Protein AF-A0A397CKE9-F1 (afdb_monomer_lite)

pLDDT: mean 77.94, std 17.78, range [37.25, 96.69]

Radius of gyration: 21.67 Å; chains: 1; bounding box: 62×31×67 Å

Sequence (173 aa):
VSVLSNGFAINCTSYYKGSVSDKAIFDDNLDFHRTNLTKHPREMEMTDTDGRVEQLTVLADKGYQGIQHECTNDRIATHRVVVENYFGRLKTLWAVCGDAYRWNRKNYDVLFQTCVAITNVHIRFNPLHAEDGDANIQYVNRLNAIGLKKIKDKKKAQQKYREKRKTRLTFGN

Foldseek 3Di:
DFADLQLADPDDDADDPDDDDQVNVCVVCVVVQVVVQQDDPVRQPPDDPPDDDRGDDTDDPDDDPPPDPDDDPVVSVSSVLSVLLSLLLLLVVDVCSLDDHDDDSVCNRVVSVVSSVVSNVVCVVPPGDNVSNVSSVVSVVVVVVVVVVVVVVVVVVVVVVVVVVVVCVVPVD

Secondary structure (DSSP, 8-state):
-EE-TTS-EEE-PPPPPSS--HHHHHHHTHHHHHHH-BPPTTTTTS--TTS---BPPP--TTT---SS--S-HHHHHHHHHHHHHHHHHHHHH-HHHHS---S-GGGHHHHHHHHHHHHHHHHHHS---HHHHHHHHHHHHHHHHHHHHHHHHHHHHHHHHHHHHHHHHHS--

InterPro domains:
  IPR027806 Harbinger transposase-derived nuclease domain [PF13359] (3-120)

Structure (mmCIF, N/CA/C/O backbone):
data_AF-A0A397CKE9-F1
#
_entry.id   AF-A0A397CKE9-F1
#
loop_
_atom_site.group_PDB
_atom_site.id
_atom_site.type_symbol
_atom_site.label_atom_id
_atom_site.label_alt_id
_atom_site.label_comp_id
_atom_site.label_asym_id
_atom_site.label_entity_id
_atom_site.label_seq_id
_atom_site.pdbx_PDB_ins_code
_atom_site.Cartn_x
_atom_site.Cartn_y
_atom_site.Cartn_z
_atom_site.occupancy
_atom_site.B_iso_or_equiv
_atom_site.auth_seq_id
_atom_site.auth_comp_id
_atom_site.auth_asym_id
_atom_site.auth_atom_id
_atom_site.pdbx_PDB_model_num
ATOM 1 N N . VAL A 1 1 ? 4.020 -6.016 -0.502 1.00 84.56 1 VAL A N 1
ATOM 2 C CA . VAL A 1 1 ? 4.473 -5.752 -1.892 1.00 84.56 1 VAL A CA 1
ATOM 3 C C . VAL A 1 1 ? 5.965 -5.508 -1.851 1.00 84.56 1 VAL A C 1
ATOM 5 O O . VAL A 1 1 ? 6.409 -4.816 -0.944 1.00 84.56 1 VAL A O 1
ATOM 8 N N . SER A 1 2 ? 6.715 -6.082 -2.783 1.00 82.62 2 SER A N 1
ATOM 9 C CA . SER A 1 2 ? 8.164 -5.898 -2.921 1.00 82.62 2 SER A CA 1
ATOM 10 C C . SER A 1 2 ? 8.437 -5.111 -4.196 1.00 82.62 2 SER A C 1
ATOM 12 O O . SER A 1 2 ? 7.888 -5.462 -5.241 1.00 82.62 2 SER A O 1
ATOM 14 N N . VAL A 1 3 ? 9.241 -4.052 -4.103 1.00 82.56 3 VAL A N 1
ATOM 15 C CA . VAL A 1 3 ? 9.475 -3.078 -5.180 1.00 82.56 3 VAL A CA 1
ATOM 16 C C . VAL A 1 3 ? 10.975 -2.977 -5.443 1.00 82.56 3 VAL A C 1
ATOM 18 O O . VAL A 1 3 ? 11.762 -2.930 -4.501 1.00 82.56 3 VAL A O 1
ATOM 21 N N . LEU A 1 4 ? 11.358 -2.977 -6.716 1.00 77.88 4 LEU A N 1
ATOM 22 C CA . LEU A 1 4 ? 12.732 -2.784 -7.172 1.00 77.88 4 LEU A CA 1
ATOM 23 C C . LEU A 1 4 ? 13.146 -1.307 -7.102 1.00 77.88 4 LEU A C 1
ATOM 25 O O . LEU A 1 4 ? 12.306 -0.409 -7.094 1.00 77.88 4 LEU A O 1
ATOM 29 N N . SER A 1 5 ? 14.452 -1.041 -7.145 1.00 74.69 5 SER A N 1
ATOM 30 C CA . SER A 1 5 ? 15.009 0.322 -7.189 1.00 74.69 5 SER A CA 1
ATOM 31 C C . SER A 1 5 ? 14.549 1.135 -8.407 1.00 74.69 5 SER A C 1
ATOM 33 O O . SER A 1 5 ? 14.458 2.355 -8.335 1.00 74.69 5 SER A O 1
ATOM 35 N N . ASN A 1 6 ? 14.193 0.467 -9.506 1.00 78.06 6 ASN A N 1
ATOM 36 C CA . ASN A 1 6 ? 13.615 1.087 -10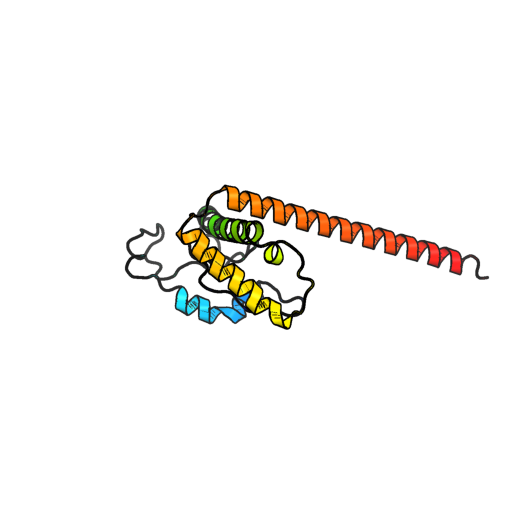.702 1.00 78.06 6 ASN A CA 1
ATOM 37 C C . ASN A 1 6 ? 12.105 1.394 -10.581 1.00 78.06 6 ASN A C 1
ATOM 39 O O . ASN A 1 6 ? 11.492 1.841 -11.548 1.00 78.06 6 ASN A O 1
ATOM 43 N N . GLY A 1 7 ? 11.497 1.139 -9.419 1.00 83.31 7 GLY A N 1
ATOM 44 C CA . GLY A 1 7 ? 10.108 1.480 -9.125 1.00 83.31 7 GLY A CA 1
ATOM 45 C C . GLY A 1 7 ? 9.073 0.417 -9.483 1.00 83.31 7 GLY A C 1
ATOM 46 O O . GLY A 1 7 ? 7.893 0.643 -9.234 1.00 83.31 7 GLY A O 1
ATOM 47 N N . PHE A 1 8 ? 9.458 -0.739 -10.030 1.00 86.88 8 PHE A N 1
ATOM 48 C CA . PHE A 1 8 ? 8.501 -1.799 -10.364 1.00 86.88 8 PHE A CA 1
ATOM 49 C C . PHE A 1 8 ? 8.281 -2.770 -9.203 1.00 86.88 8 PHE A C 1
ATOM 51 O O . PHE A 1 8 ? 9.229 -3.264 -8.591 1.00 86.88 8 PHE A O 1
ATOM 58 N N . ALA A 1 9 ? 7.021 -3.104 -8.925 1.00 90.06 9 ALA A N 1
ATOM 59 C CA . ALA A 1 9 ? 6.684 -4.180 -8.007 1.00 90.06 9 ALA A CA 1
ATOM 60 C C . ALA A 1 9 ? 6.974 -5.548 -8.639 1.00 90.06 9 ALA A C 1
ATOM 62 O O . ALA A 1 9 ? 6.489 -5.855 -9.724 1.00 90.06 9 ALA A O 1
ATOM 63 N N . ILE A 1 10 ? 7.719 -6.391 -7.933 1.00 86.94 10 ILE A N 1
ATOM 64 C CA . ILE A 1 10 ? 8.073 -7.754 -8.367 1.00 86.94 10 ILE A CA 1
ATOM 65 C C . ILE A 1 10 ? 7.337 -8.840 -7.591 1.00 86.94 10 ILE A C 1
ATOM 67 O O . ILE A 1 10 ? 7.323 -9.994 -8.004 1.00 86.94 10 ILE A O 1
ATOM 71 N N . ASN A 1 11 ? 6.724 -8.483 -6.461 1.00 87.44 11 ASN A N 1
ATOM 72 C CA . ASN A 1 11 ? 5.957 -9.421 -5.654 1.00 87.44 11 ASN A CA 1
ATOM 73 C C . ASN A 1 11 ? 4.823 -8.729 -4.912 1.00 87.44 11 ASN A C 1
ATOM 75 O O . ASN A 1 11 ? 4.958 -7.607 -4.416 1.00 87.44 11 ASN A O 1
ATOM 79 N N . CYS A 1 12 ? 3.724 -9.452 -4.758 1.00 87.69 12 CYS A N 1
ATOM 80 C CA . CYS A 1 12 ? 2.626 -9.102 -3.886 1.00 87.69 12 CYS A CA 1
ATOM 81 C C . CYS A 1 12 ? 2.195 -10.349 -3.118 1.00 87.69 12 CYS A C 1
ATOM 83 O O . CYS A 1 12 ? 1.563 -11.243 -3.677 1.00 87.69 12 CYS A O 1
ATOM 85 N N . THR A 1 13 ? 2.512 -10.382 -1.827 1.00 87.06 13 THR A N 1
ATOM 86 C CA . THR A 1 13 ? 2.032 -11.427 -0.926 1.00 87.06 13 THR A CA 1
ATOM 87 C C . THR A 1 13 ? 0.504 -11.415 -0.842 1.00 87.06 13 THR A C 1
ATOM 89 O O . THR A 1 13 ? -0.142 -10.396 -1.108 1.00 87.06 13 THR A O 1
ATOM 92 N N . SER A 1 14 ? -0.070 -12.562 -0.478 1.00 87.50 14 SER A N 1
ATOM 93 C CA . SER A 1 14 ? -1.495 -12.647 -0.142 1.00 87.50 14 SER A CA 1
ATOM 94 C C . SER A 1 14 ? -1.775 -11.920 1.174 1.00 87.50 14 SER A C 1
ATOM 96 O O . SER A 1 14 ? -0.873 -11.673 1.978 1.00 87.50 14 SER A O 1
ATOM 98 N N . TYR A 1 15 ? -3.033 -11.580 1.415 1.00 86.62 15 TYR A N 1
ATOM 99 C CA . TYR A 1 15 ? -3.479 -10.971 2.655 1.00 86.62 15 TYR A CA 1
ATOM 100 C C . TYR A 1 15 ? -3.282 -11.918 3.845 1.00 86.62 15 TYR A C 1
ATOM 102 O O . TYR A 1 15 ? -3.590 -13.109 3.794 1.00 86.62 15 TYR A O 1
ATOM 110 N N . TYR A 1 16 ? -2.851 -11.343 4.969 1.00 84.62 16 TYR A N 1
ATOM 111 C CA . TYR A 1 16 ? -2.699 -12.052 6.234 1.00 84.62 16 TYR A CA 1
ATOM 112 C C . TYR A 1 16 ? -3.874 -11.755 7.165 1.00 84.62 16 TYR A C 1
ATOM 114 O O . TYR A 1 16 ? -4.207 -10.603 7.460 1.00 84.62 16 TYR A O 1
ATOM 122 N N . LYS A 1 17 ? -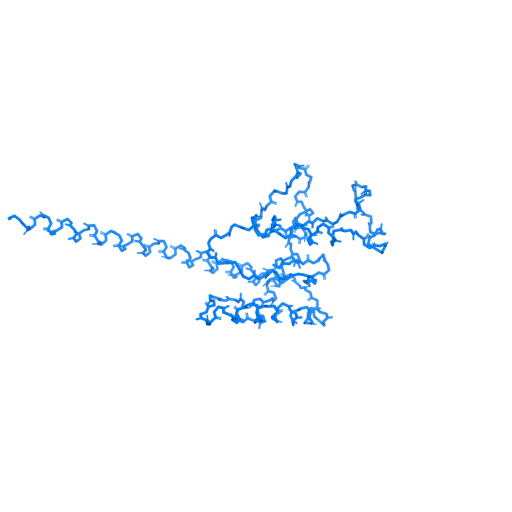4.526 -12.812 7.659 1.00 83.56 17 LYS A N 1
ATOM 123 C CA . LYS A 1 17 ? -5.640 -12.686 8.603 1.00 83.56 17 LYS A CA 1
ATOM 124 C C . LYS A 1 17 ? -5.131 -12.402 10.015 1.00 83.56 17 LYS A C 1
ATOM 126 O O . LYS A 1 17 ? -4.380 -13.185 10.577 1.00 83.56 17 LYS A O 1
ATOM 131 N N . GLY A 1 18 ? -5.687 -11.366 10.640 1.00 82.38 18 GLY A N 1
ATOM 132 C CA . GLY A 1 18 ? -5.390 -11.023 12.032 1.00 82.38 18 GLY A CA 1
ATOM 133 C C . GLY A 1 18 ? -4.227 -10.042 12.142 1.00 82.38 18 GLY A C 1
ATOM 134 O O . GLY A 1 18 ? -3.928 -9.331 11.188 1.00 82.38 18 GLY A O 1
ATOM 135 N N . SER A 1 19 ? -3.614 -9.976 13.321 1.00 80.06 19 SER A N 1
ATOM 136 C CA . SER A 1 19 ? -2.487 -9.081 13.597 1.00 80.06 19 SER A CA 1
ATOM 137 C C . SER A 1 19 ? -1.169 -9.825 13.397 1.00 80.06 19 SER A C 1
ATOM 139 O O . SER A 1 19 ? -0.519 -10.201 14.369 1.00 80.06 19 SER A O 1
ATOM 141 N N . VAL A 1 20 ? -0.813 -10.080 12.139 1.00 82.94 20 VAL A N 1
ATOM 142 C CA . VAL A 1 20 ? 0.509 -10.613 11.780 1.00 82.94 20 VAL A CA 1
ATOM 143 C C . VAL A 1 20 ? 1.468 -9.432 11.645 1.00 82.94 20 VAL A C 1
ATOM 145 O O . VAL A 1 20 ? 1.099 -8.411 11.068 1.00 82.94 20 VAL A O 1
ATOM 148 N N . SER A 1 21 ? 2.661 -9.529 12.234 1.00 80.25 21 SER A N 1
ATOM 149 C CA . SER A 1 21 ? 3.656 -8.459 12.140 1.00 80.25 21 SER A CA 1
ATOM 150 C C . SER A 1 21 ? 4.303 -8.436 10.757 1.00 80.25 21 SER A C 1
ATOM 152 O O . SER A 1 21 ? 4.505 -9.485 10.145 1.00 80.25 21 SER A O 1
ATOM 154 N N . ASP A 1 22 ? 4.702 -7.249 10.296 1.00 74.50 22 ASP A N 1
ATOM 155 C CA . ASP A 1 22 ? 5.385 -7.095 9.005 1.00 74.50 22 ASP A CA 1
ATOM 156 C C . ASP A 1 22 ? 6.680 -7.920 8.943 1.00 74.50 22 ASP A C 1
ATOM 158 O O . ASP A 1 22 ? 7.009 -8.472 7.896 1.00 74.50 22 ASP A O 1
ATOM 162 N N . LYS A 1 23 ? 7.371 -8.089 10.083 1.00 77.31 23 LYS A N 1
ATOM 163 C CA . LYS A 1 23 ? 8.546 -8.964 10.186 1.00 77.31 23 LYS A CA 1
ATOM 164 C C . LYS A 1 23 ? 8.193 -10.431 9.930 1.00 77.31 23 LYS A C 1
ATOM 166 O O . LYS A 1 23 ? 8.909 -11.085 9.191 1.00 77.31 23 LYS A O 1
ATOM 171 N N . ALA A 1 24 ? 7.108 -10.941 10.512 1.00 82.25 24 ALA A N 1
ATOM 172 C CA . ALA A 1 24 ? 6.704 -12.329 10.286 1.00 82.25 24 ALA A CA 1
ATOM 173 C C . ALA A 1 24 ? 6.326 -12.562 8.815 1.00 82.25 24 ALA A C 1
ATOM 175 O O . ALA A 1 24 ? 6.751 -13.544 8.223 1.00 82.25 24 ALA A O 1
ATOM 176 N N . ILE A 1 25 ? 5.619 -11.609 8.197 1.00 83.00 25 ILE A N 1
ATOM 177 C CA . ILE A 1 25 ? 5.303 -11.651 6.759 1.00 83.00 25 ILE A CA 1
ATOM 178 C C . ILE A 1 25 ? 6.584 -11.640 5.912 1.00 83.00 25 ILE A C 1
ATOM 180 O O . ILE A 1 25 ? 6.670 -12.338 4.904 1.00 83.00 25 ILE A O 1
ATOM 184 N N . PHE A 1 26 ? 7.575 -10.838 6.306 1.00 78.06 26 PHE A N 1
ATOM 185 C CA . PHE A 1 26 ? 8.868 -10.782 5.634 1.00 78.06 26 PHE A CA 1
ATOM 186 C C . PHE A 1 26 ? 9.652 -12.092 5.773 1.00 78.06 26 PHE A C 1
ATOM 188 O O . PHE A 1 26 ? 10.152 -12.601 4.772 1.00 78.06 26 PHE A O 1
ATOM 195 N N . ASP A 1 27 ? 9.730 -12.643 6.986 1.00 79.69 27 ASP A N 1
ATOM 196 C CA . ASP A 1 27 ? 10.421 -13.901 7.270 1.00 79.69 27 ASP A CA 1
ATOM 197 C C . ASP A 1 27 ? 9.779 -15.066 6.489 1.00 79.69 27 ASP A C 1
ATOM 199 O O . ASP A 1 27 ? 10.494 -15.854 5.872 1.00 79.69 27 ASP A O 1
ATOM 203 N N . ASP A 1 28 ? 8.443 -15.128 6.428 1.00 84.00 28 ASP A N 1
ATOM 204 C CA . ASP A 1 28 ? 7.699 -16.128 5.645 1.00 84.00 28 ASP A CA 1
ATOM 205 C C . ASP A 1 28 ? 7.990 -16.030 4.136 1.00 84.00 28 ASP A C 1
ATOM 207 O O . ASP A 1 28 ? 7.914 -17.019 3.409 1.00 84.00 28 ASP A O 1
ATOM 211 N N . ASN A 1 29 ? 8.323 -14.832 3.648 1.00 81.00 29 ASN A N 1
ATOM 212 C CA . ASN A 1 29 ? 8.613 -14.563 2.240 1.00 81.00 29 ASN A CA 1
ATOM 213 C C . ASN A 1 29 ? 10.125 -14.520 1.941 1.00 81.00 29 ASN A C 1
ATOM 215 O O . ASN A 1 29 ? 10.538 -14.105 0.853 1.00 81.00 29 ASN A O 1
ATOM 219 N N . LEU A 1 30 ? 10.969 -14.913 2.901 1.00 77.94 30 LEU A N 1
ATOM 220 C CA . LEU A 1 30 ? 12.419 -14.751 2.815 1.00 77.94 30 LEU A CA 1
ATOM 221 C C . LEU A 1 30 ? 13.028 -15.520 1.640 1.00 77.94 30 LEU A C 1
ATOM 223 O O . LEU A 1 30 ? 13.951 -15.013 1.009 1.00 77.94 30 LEU A O 1
ATOM 227 N N . ASP A 1 31 ? 12.509 -16.702 1.309 1.00 78.56 31 ASP A N 1
ATOM 228 C CA . ASP A 1 31 ? 13.033 -17.499 0.195 1.00 78.56 31 ASP A CA 1
ATOM 229 C C . ASP A 1 31 ? 12.786 -16.822 -1.157 1.00 78.56 31 ASP A C 1
ATOM 231 O O . ASP A 1 31 ? 13.701 -16.749 -1.977 1.00 78.56 31 ASP A O 1
ATOM 235 N N . PHE A 1 32 ? 11.611 -16.207 -1.354 1.00 79.44 32 PHE A N 1
ATOM 236 C CA . PHE A 1 32 ? 11.356 -15.372 -2.531 1.00 79.44 32 PHE A CA 1
ATOM 237 C C . PHE A 1 32 ? 12.386 -14.245 -2.629 1.00 79.44 32 PHE A C 1
ATOM 239 O O . PHE A 1 32 ? 12.916 -13.971 -3.708 1.00 79.44 32 PHE A O 1
ATOM 246 N N . HIS A 1 33 ? 12.672 -13.586 -1.505 1.00 71.31 33 HIS A N 1
ATOM 247 C CA . HIS A 1 33 ? 13.667 -12.527 -1.468 1.00 71.31 33 HIS A CA 1
ATOM 248 C C . HIS A 1 33 ? 15.050 -13.077 -1.811 1.00 71.31 33 HIS A C 1
ATOM 250 O O . HIS A 1 33 ? 15.647 -12.603 -2.766 1.00 71.31 33 HIS A O 1
ATOM 256 N N . ARG A 1 34 ? 15.524 -14.135 -1.149 1.00 67.88 34 ARG A N 1
ATOM 257 C CA . ARG A 1 34 ? 16.832 -14.758 -1.418 1.00 67.88 34 ARG A CA 1
ATOM 258 C C . ARG A 1 34 ? 17.052 -15.093 -2.893 1.00 67.88 34 ARG A C 1
ATOM 260 O O . ARG A 1 34 ? 18.128 -14.809 -3.405 1.00 67.88 34 ARG A O 1
ATOM 267 N N . THR A 1 35 ? 16.045 -15.630 -3.581 1.00 68.62 35 THR A N 1
ATOM 268 C CA . THR A 1 35 ? 16.142 -15.958 -5.014 1.00 68.62 35 THR A CA 1
ATOM 269 C C . THR A 1 35 ? 16.199 -14.722 -5.915 1.00 68.62 35 THR A C 1
ATOM 271 O O . THR A 1 35 ? 16.852 -14.754 -6.951 1.00 68.62 35 THR A O 1
ATOM 274 N N . ASN A 1 36 ? 15.537 -13.628 -5.533 1.00 65.00 36 ASN A N 1
ATOM 275 C CA . ASN A 1 36 ? 15.453 -12.398 -6.332 1.00 65.00 36 ASN A CA 1
ATOM 276 C C . ASN A 1 36 ? 16.429 -11.302 -5.874 1.00 65.00 36 ASN A C 1
ATOM 278 O O . ASN A 1 36 ? 16.406 -10.195 -6.405 1.00 65.00 36 ASN A O 1
ATOM 282 N N . LEU A 1 37 ? 17.266 -11.592 -4.876 1.00 63.75 37 LEU A N 1
ATOM 283 C CA . LEU A 1 37 ? 18.307 -10.691 -4.400 1.00 63.75 37 LEU A CA 1
ATOM 284 C C . LEU A 1 37 ? 19.567 -10.768 -5.268 1.00 63.75 37 LEU A C 1
ATOM 286 O O . LEU A 1 37 ? 20.341 -9.822 -5.233 1.00 63.75 37 LEU A O 1
ATOM 290 N N . THR A 1 38 ? 19.783 -11.829 -6.050 1.00 59.84 38 THR A N 1
ATOM 291 C CA . THR A 1 38 ? 20.958 -11.952 -6.925 1.00 59.84 38 THR A CA 1
ATOM 292 C C . THR A 1 38 ? 20.918 -10.905 -8.036 1.00 59.84 38 THR A C 1
ATOM 294 O O . THR A 1 38 ? 20.004 -10.901 -8.860 1.00 59.84 38 THR A O 1
ATOM 297 N N . LYS A 1 39 ? 21.922 -10.025 -8.069 1.00 56.94 39 LYS A N 1
ATOM 298 C CA . LYS A 1 39 ? 22.028 -8.978 -9.092 1.00 56.94 39 LYS A CA 1
ATOM 299 C C . LYS A 1 39 ? 22.171 -9.574 -10.488 1.00 56.94 39 LYS A C 1
ATOM 301 O O . LYS A 1 39 ? 22.940 -10.511 -10.703 1.00 56.94 39 LYS A O 1
ATOM 306 N N . HIS A 1 40 ? 21.483 -8.988 -11.461 1.00 57.09 40 HIS A N 1
ATOM 307 C CA . HIS A 1 40 ? 21.701 -9.324 -12.865 1.00 57.09 40 HIS A CA 1
ATOM 308 C C . HIS A 1 40 ? 23.085 -8.802 -13.323 1.00 57.09 40 HIS A C 1
ATOM 310 O O . HIS A 1 40 ? 23.508 -7.743 -12.861 1.00 57.09 40 HIS A O 1
ATOM 316 N N . PRO A 1 41 ? 23.790 -9.432 -14.287 1.00 55.09 41 PRO A N 1
ATOM 317 C CA . PRO A 1 41 ? 25.103 -8.961 -14.764 1.00 55.09 41 PRO A CA 1
ATOM 318 C C . PRO A 1 41 ? 25.158 -7.493 -15.230 1.00 55.09 41 PRO A C 1
ATOM 320 O O . PRO A 1 41 ? 26.202 -6.861 -15.163 1.00 55.09 41 PRO A O 1
ATOM 323 N N . ARG A 1 42 ? 24.022 -6.927 -15.660 1.00 51.91 42 ARG A N 1
ATOM 324 C CA . ARG A 1 42 ? 23.884 -5.498 -16.025 1.00 51.91 42 ARG A CA 1
ATOM 325 C C . ARG A 1 42 ? 23.792 -4.562 -14.813 1.00 51.91 42 ARG A C 1
ATOM 327 O O . ARG A 1 42 ? 24.089 -3.384 -14.926 1.00 51.91 42 ARG A O 1
ATOM 334 N N . GLU A 1 43 ? 23.369 -5.080 -13.666 1.00 47.06 43 GLU A N 1
ATOM 335 C CA . GLU A 1 43 ? 23.311 -4.363 -12.388 1.00 47.06 43 GLU A CA 1
ATOM 336 C C . GLU A 1 43 ? 24.653 -4.444 -11.641 1.00 47.06 43 GLU A C 1
ATOM 338 O O . GLU A 1 43 ? 24.894 -3.647 -10.741 1.00 47.06 43 GLU A O 1
ATOM 343 N N . MET A 1 44 ? 25.543 -5.369 -12.035 1.00 50.75 44 MET A N 1
ATOM 344 C CA . MET A 1 44 ? 26.923 -5.455 -11.536 1.00 50.75 44 MET A CA 1
ATOM 345 C C . MET A 1 44 ? 27.834 -4.329 -12.054 1.00 50.75 44 MET A C 1
ATOM 347 O O . MET A 1 44 ? 28.879 -4.085 -11.457 1.00 50.75 44 MET A O 1
ATOM 351 N N . GLU A 1 45 ? 27.464 -3.661 -13.153 1.00 53.78 45 GLU A N 1
ATOM 352 C CA . GLU A 1 45 ? 28.187 -2.494 -13.688 1.00 53.78 45 GLU A CA 1
ATOM 353 C C . GLU A 1 45 ? 27.881 -1.196 -12.928 1.00 53.78 45 GLU A C 1
ATOM 355 O O . GLU A 1 45 ? 28.636 -0.231 -13.041 1.00 53.78 45 GLU A O 1
ATOM 360 N N . MET A 1 46 ? 26.810 -1.159 -12.125 1.00 49.81 46 MET A N 1
ATOM 361 C CA . MET A 1 46 ? 26.589 -0.046 -11.207 1.00 49.81 46 MET A CA 1
ATOM 362 C C . MET A 1 46 ? 27.560 -0.196 -10.036 1.00 49.81 46 MET A C 1
ATOM 364 O O . MET A 1 46 ? 27.496 -1.164 -9.281 1.00 49.81 46 MET A O 1
ATOM 368 N N . THR A 1 47 ? 28.501 0.740 -9.912 1.00 43.16 47 THR A N 1
ATOM 369 C CA . THR A 1 47 ? 29.486 0.756 -8.828 1.00 43.16 47 THR A CA 1
ATOM 370 C C . THR A 1 47 ? 28.787 0.914 -7.482 1.00 43.16 47 THR A C 1
ATOM 372 O O . THR A 1 47 ? 28.432 2.025 -7.089 1.00 43.16 47 THR A O 1
ATOM 375 N N . ASP A 1 48 ? 28.627 -0.192 -6.764 1.00 46.72 48 ASP A N 1
ATOM 376 C CA . ASP A 1 48 ? 28.387 -0.166 -5.327 1.00 46.72 48 ASP A CA 1
ATOM 377 C C . ASP A 1 48 ? 29.650 0.370 -4.642 1.00 46.72 48 ASP A C 1
ATOM 379 O O . ASP A 1 48 ? 30.756 -0.144 -4.830 1.00 46.72 48 ASP A O 1
ATOM 383 N N . THR A 1 49 ? 29.494 1.439 -3.866 1.00 50.22 49 THR A N 1
ATOM 384 C CA . THR A 1 49 ? 30.568 2.161 -3.166 1.00 50.22 49 THR A CA 1
ATOM 385 C C . THR A 1 49 ? 31.258 1.349 -2.059 1.00 50.22 49 THR A C 1
ATOM 387 O O . THR A 1 49 ? 32.229 1.812 -1.468 1.00 50.22 49 THR A O 1
ATOM 390 N N . ASP A 1 50 ? 30.786 0.136 -1.794 1.00 45.22 50 ASP A N 1
ATOM 391 C CA . ASP A 1 50 ? 31.124 -0.729 -0.666 1.00 45.22 50 ASP A CA 1
ATOM 392 C C . ASP A 1 50 ? 31.662 -2.111 -1.088 1.00 45.22 50 ASP A C 1
ATOM 394 O O . ASP A 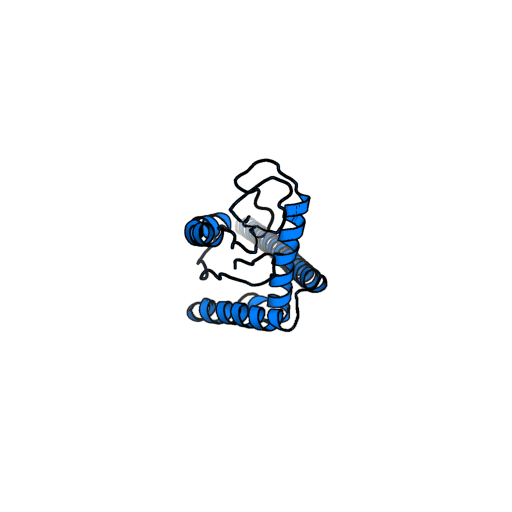1 50 ? 31.800 -3.024 -0.275 1.00 45.22 50 ASP A O 1
ATOM 398 N N . GLY A 1 51 ? 32.070 -2.250 -2.350 1.00 43.88 51 GLY A N 1
ATOM 399 C CA . GLY A 1 51 ? 32.611 -3.501 -2.873 1.00 43.88 51 GLY A CA 1
ATOM 400 C C . GLY A 1 51 ? 31.520 -4.436 -3.388 1.00 43.88 51 GLY A C 1
ATOM 401 O O . GLY A 1 51 ? 30.328 -4.168 -3.280 1.00 43.88 51 GLY A O 1
ATOM 402 N N . ARG A 1 52 ? 31.947 -5.522 -4.043 1.00 46.12 52 ARG A N 1
ATOM 403 C CA . ARG A 1 52 ? 31.078 -6.441 -4.794 1.00 46.12 52 ARG A CA 1
ATOM 404 C C . ARG A 1 52 ? 30.103 -7.174 -3.870 1.00 46.12 52 ARG A C 1
ATOM 406 O O . ARG A 1 52 ? 30.362 -8.301 -3.462 1.00 46.12 52 ARG A O 1
ATOM 413 N N . VAL A 1 53 ? 28.966 -6.557 -3.574 1.00 47.59 53 VAL A N 1
ATOM 414 C CA . VAL A 1 53 ? 27.823 -7.253 -2.990 1.00 47.59 53 VAL A CA 1
ATOM 415 C C . VAL A 1 53 ? 26.988 -7.788 -4.149 1.00 47.59 53 VAL A C 1
ATOM 417 O O . VAL A 1 53 ? 26.363 -7.036 -4.896 1.00 47.59 53 VAL A O 1
ATOM 420 N N . GLU A 1 54 ? 27.006 -9.108 -4.324 1.00 49.09 54 GLU A N 1
ATOM 421 C CA . GLU A 1 54 ? 26.237 -9.843 -5.343 1.00 49.09 54 GLU A CA 1
ATOM 422 C C . GLU A 1 54 ? 24.716 -9.843 -5.064 1.00 49.09 54 GLU A C 1
ATOM 424 O O . GLU A 1 54 ? 23.946 -10.450 -5.811 1.00 49.09 54 GLU A O 1
ATOM 429 N N . GLN A 1 55 ? 24.274 -9.166 -3.993 1.00 49.12 55 GLN A N 1
ATOM 430 C CA . GLN A 1 55 ? 22.900 -9.171 -3.493 1.00 49.12 55 GLN A CA 1
ATOM 431 C C . GLN A 1 55 ? 22.300 -7.764 -3.317 1.00 49.12 55 GLN A C 1
ATOM 433 O O . GLN A 1 55 ? 22.969 -6.841 -2.858 1.00 49.12 55 GLN A O 1
ATOM 438 N N . LEU A 1 56 ? 21.021 -7.602 -3.668 1.00 54.06 56 LEU A N 1
ATOM 439 C CA . LEU A 1 56 ? 20.215 -6.401 -3.411 1.00 54.06 56 LEU A CA 1
ATOM 440 C C . LEU A 1 56 ? 19.845 -6.287 -1.907 1.00 54.06 56 LEU A C 1
ATOM 442 O O . LEU A 1 56 ? 19.966 -7.238 -1.137 1.00 54.06 56 LEU A O 1
ATOM 446 N N . THR A 1 57 ? 19.378 -5.120 -1.452 1.00 52.03 57 THR A N 1
ATOM 447 C CA . THR A 1 57 ? 18.881 -4.916 -0.073 1.00 52.03 57 THR A CA 1
ATOM 448 C C . THR A 1 57 ? 17.353 -4.925 -0.053 1.00 52.03 57 THR A C 1
ATOM 450 O O . THR A 1 57 ? 16.732 -4.239 -0.864 1.00 52.03 57 THR A O 1
ATOM 453 N N . VAL A 1 58 ? 16.722 -5.648 0.883 1.00 57.00 58 VAL A N 1
ATOM 454 C CA . VAL A 1 58 ? 15.260 -5.575 1.068 1.00 57.00 58 VAL A CA 1
ATOM 455 C C . VAL A 1 58 ? 14.901 -4.494 2.082 1.00 57.00 58 VAL A C 1
ATOM 457 O O . VAL A 1 58 ? 15.375 -4.523 3.216 1.00 57.00 58 VAL A O 1
ATOM 460 N N . LEU A 1 59 ? 14.022 -3.571 1.689 1.00 56.19 59 LEU A N 1
ATOM 461 C CA . LEU A 1 59 ? 13.434 -2.579 2.585 1.00 56.19 59 LEU A CA 1
ATOM 462 C C . LEU A 1 59 ? 11.968 -2.911 2.873 1.00 56.19 59 LEU A C 1
ATOM 464 O O . LEU A 1 59 ? 11.164 -3.056 1.953 1.00 56.19 59 LEU A O 1
ATOM 468 N N . ALA A 1 60 ? 11.626 -3.014 4.157 1.00 55.72 60 ALA A N 1
ATOM 469 C CA . ALA A 1 60 ? 10.254 -3.155 4.642 1.00 55.72 60 ALA A CA 1
ATOM 470 C C . ALA A 1 60 ? 9.689 -1.792 5.097 1.00 55.72 60 ALA A C 1
ATOM 472 O O . ALA A 1 60 ? 10.448 -0.899 5.484 1.00 55.72 60 ALA A O 1
ATOM 473 N N . ASP A 1 61 ? 8.360 -1.627 5.044 1.00 46.91 61 ASP A N 1
ATOM 474 C CA . ASP A 1 61 ? 7.686 -0.386 5.455 1.00 46.91 61 ASP A CA 1
ATOM 475 C C . ASP A 1 61 ? 7.916 -0.101 6.954 1.00 46.91 61 ASP A C 1
ATOM 477 O O . ASP A 1 61 ? 7.926 -1.001 7.790 1.00 46.91 61 ASP A O 1
ATOM 481 N N . LYS A 1 62 ? 8.128 1.182 7.264 1.00 46.78 62 LYS A N 1
ATOM 482 C CA . LYS A 1 62 ? 8.447 1.761 8.579 1.00 46.78 62 LYS A CA 1
ATOM 483 C C . LYS A 1 62 ? 9.621 1.126 9.332 1.00 46.78 62 LYS A C 1
ATOM 485 O O . LYS A 1 62 ? 9.458 0.505 10.376 1.00 46.78 62 LYS A O 1
ATOM 490 N N . GLY A 1 63 ? 10.829 1.479 8.893 1.00 45.09 63 GLY A N 1
ATOM 491 C CA . GLY A 1 63 ? 11.985 1.569 9.792 1.00 45.09 63 GLY A CA 1
ATOM 492 C C . GLY A 1 63 ? 12.453 0.238 10.369 1.00 45.09 63 GLY A C 1
ATOM 493 O O . GLY A 1 63 ? 12.865 0.186 11.526 1.00 45.09 63 GLY A O 1
ATOM 494 N N . TYR A 1 64 ? 12.407 -0.832 9.580 1.00 43.00 64 TYR A N 1
ATOM 495 C CA . TYR A 1 64 ? 13.089 -2.057 9.966 1.00 43.00 64 TYR A CA 1
ATOM 496 C C . TYR A 1 64 ? 14.607 -1.830 9.899 1.00 43.00 64 TYR A C 1
ATOM 498 O O . TYR A 1 64 ? 15.170 -1.669 8.815 1.00 43.00 64 TYR A O 1
ATOM 506 N N . GLN A 1 65 ? 15.269 -1.799 11.060 1.00 41.59 65 GLN A N 1
ATOM 507 C CA . GLN A 1 65 ? 16.710 -2.032 11.145 1.00 41.59 65 GLN A CA 1
ATOM 508 C C . GLN A 1 65 ? 16.943 -3.471 10.678 1.00 41.59 65 GLN A C 1
ATOM 510 O O . GLN A 1 65 ? 16.578 -4.427 11.362 1.00 41.59 65 GLN A O 1
ATOM 515 N N . GLY A 1 66 ? 17.464 -3.608 9.457 1.00 37.25 66 GLY A N 1
ATOM 516 C CA . GLY A 1 66 ? 17.860 -4.890 8.894 1.00 37.25 66 GLY A CA 1
ATOM 517 C C . GLY A 1 66 ? 18.872 -5.623 9.778 1.00 37.25 66 GLY A C 1
ATOM 518 O O . GLY A 1 66 ? 19.456 -5.065 10.700 1.00 37.25 66 GLY A O 1
ATOM 519 N N . ILE A 1 67 ? 19.100 -6.892 9.446 1.00 44.44 67 ILE A N 1
ATOM 520 C CA . ILE A 1 67 ? 19.972 -7.868 10.130 1.00 44.44 67 ILE A CA 1
ATOM 521 C C . ILE A 1 67 ? 21.469 -7.456 10.164 1.00 44.44 67 ILE A C 1
ATOM 523 O O . ILE A 1 67 ? 22.317 -8.220 10.613 1.00 44.44 67 ILE A O 1
ATOM 527 N N . GLN A 1 68 ? 21.830 -6.241 9.750 1.00 40.72 68 GLN A N 1
ATOM 528 C CA . GLN A 1 68 ? 23.195 -5.730 9.821 1.00 40.72 68 GLN A CA 1
ATOM 529 C C . GLN A 1 68 ? 23.217 -4.341 10.459 1.00 40.72 68 GLN A C 1
ATOM 531 O O . GLN A 1 68 ? 22.562 -3.402 10.006 1.00 40.72 68 GLN A O 1
ATOM 536 N N . HIS A 1 69 ? 23.973 -4.272 11.554 1.00 44.84 69 HIS A N 1
ATOM 537 C CA . HIS A 1 69 ? 24.358 -3.066 12.270 1.00 44.84 69 HIS A CA 1
ATOM 538 C C . HIS A 1 69 ? 24.991 -2.050 11.305 1.00 44.84 69 HIS A C 1
ATOM 540 O O . HIS A 1 69 ? 25.864 -2.404 10.520 1.00 44.84 69 HIS A O 1
ATOM 546 N N . GLU A 1 70 ? 24.544 -0.796 11.408 1.00 47.88 70 GLU A N 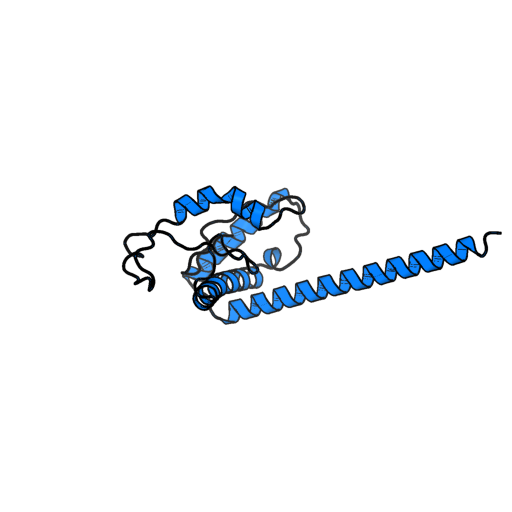1
ATOM 547 C CA . GLU A 1 70 ? 25.289 0.422 11.054 1.00 47.88 70 GLU A CA 1
ATOM 548 C C . GLU A 1 70 ? 26.093 0.403 9.739 1.00 47.88 70 GLU A C 1
ATOM 550 O O . GLU A 1 70 ? 27.318 0.432 9.751 1.00 47.88 70 GLU A O 1
ATOM 555 N N . CYS A 1 71 ? 25.412 0.488 8.592 1.00 43.84 71 CYS A N 1
ATOM 556 C CA . CYS A 1 71 ? 25.979 1.102 7.382 1.00 43.84 71 CYS A CA 1
ATOM 557 C C . CYS A 1 71 ? 24.944 2.037 6.715 1.00 43.84 71 CYS A C 1
ATOM 559 O O . CYS A 1 71 ? 23.934 1.588 6.177 1.00 43.84 71 CYS A O 1
ATOM 561 N N . THR A 1 72 ? 25.221 3.346 6.838 1.00 46.94 72 THR A N 1
ATOM 562 C CA . THR A 1 72 ? 24.712 4.534 6.108 1.00 46.94 72 THR A CA 1
ATOM 563 C C . THR A 1 72 ? 23.197 4.677 5.872 1.00 46.94 72 THR A C 1
ATOM 565 O O . THR A 1 72 ? 22.652 4.347 4.818 1.00 46.94 72 THR A O 1
ATOM 568 N N . ASN A 1 73 ? 22.535 5.336 6.833 1.00 50.62 73 ASN A N 1
ATOM 569 C CA . ASN A 1 73 ? 21.129 5.768 6.794 1.00 50.62 73 ASN A CA 1
ATOM 570 C C . ASN A 1 73 ? 20.695 6.447 5.475 1.00 50.62 73 ASN A C 1
ATOM 572 O O . ASN A 1 73 ? 19.538 6.306 5.083 1.00 50.62 73 ASN A O 1
ATOM 576 N N . ASP A 1 74 ? 21.598 7.141 4.776 1.00 50.03 74 ASP A N 1
ATOM 577 C CA . ASP A 1 74 ? 21.273 7.918 3.570 1.00 50.03 74 ASP A CA 1
ATOM 578 C C . ASP A 1 74 ? 20.873 7.042 2.372 1.00 50.03 74 ASP A C 1
ATOM 580 O O . ASP A 1 74 ? 19.901 7.339 1.680 1.00 50.03 74 ASP A O 1
ATOM 584 N N . ARG A 1 75 ? 21.548 5.906 2.149 1.00 51.12 75 ARG A N 1
ATOM 585 C CA . ARG A 1 75 ? 21.206 4.989 1.044 1.00 51.12 75 ARG A CA 1
ATOM 586 C C . ARG A 1 75 ? 19.913 4.222 1.329 1.00 51.12 75 ARG A C 1
ATOM 588 O O . ARG A 1 75 ? 19.098 3.998 0.433 1.00 51.12 75 ARG A O 1
ATOM 595 N N . ILE A 1 76 ? 19.703 3.868 2.598 1.00 55.44 76 ILE A N 1
ATOM 596 C CA . ILE A 1 76 ? 18.440 3.305 3.091 1.00 55.44 76 ILE A CA 1
ATOM 597 C C . ILE A 1 76 ? 17.304 4.310 2.862 1.00 55.44 76 ILE A C 1
ATOM 599 O O . ILE A 1 76 ? 16.224 3.916 2.423 1.00 55.44 76 ILE A O 1
ATOM 603 N N . ALA A 1 77 ? 17.553 5.603 3.092 1.00 54.38 77 ALA A N 1
ATOM 604 C CA . ALA A 1 77 ? 16.588 6.658 2.817 1.00 54.38 77 ALA A CA 1
ATOM 605 C C . ALA A 1 77 ? 16.249 6.747 1.318 1.00 54.38 77 ALA A C 1
ATOM 607 O O . ALA A 1 77 ? 15.068 6.752 0.982 1.00 54.38 77 ALA A O 1
ATOM 608 N N . THR A 1 78 ? 17.230 6.718 0.408 1.00 58.53 78 THR A N 1
ATOM 609 C CA . THR A 1 78 ? 16.969 6.780 -1.046 1.00 58.53 78 THR A CA 1
ATOM 610 C C . THR A 1 78 ? 16.131 5.605 -1.556 1.00 58.53 78 THR A C 1
ATOM 612 O O . THR A 1 78 ? 15.145 5.805 -2.262 1.00 58.53 78 THR A O 1
ATOM 615 N N . HIS A 1 79 ? 16.469 4.367 -1.190 1.00 59.12 79 HIS A N 1
ATOM 616 C CA . HIS A 1 79 ? 15.685 3.201 -1.616 1.00 59.12 79 HIS A CA 1
ATOM 617 C C . HIS A 1 79 ? 14.282 3.182 -0.984 1.00 59.12 79 HIS A C 1
ATOM 619 O O . HIS A 1 79 ? 13.320 2.732 -1.610 1.00 59.12 79 HIS A O 1
ATOM 625 N N . ARG A 1 80 ? 14.137 3.719 0.233 1.00 67.50 80 ARG A N 1
ATOM 626 C CA . ARG A 1 80 ? 12.839 3.878 0.894 1.00 67.50 80 ARG A CA 1
ATOM 627 C C . ARG A 1 80 ? 11.939 4.873 0.158 1.00 67.50 80 ARG A C 1
ATOM 629 O O . ARG A 1 80 ? 10.741 4.615 0.058 1.00 67.50 80 ARG A O 1
ATOM 636 N N . VAL A 1 81 ? 12.503 5.933 -0.424 1.00 74.75 81 VAL A N 1
ATOM 637 C CA . VAL A 1 81 ? 11.751 6.900 -1.246 1.00 74.75 81 VAL A CA 1
ATOM 638 C C . VAL A 1 81 ? 11.071 6.209 -2.433 1.00 74.75 81 VAL A C 1
ATOM 640 O O . VAL A 1 81 ? 9.903 6.470 -2.696 1.00 74.75 81 VAL A O 1
ATOM 643 N N . VAL A 1 82 ? 11.730 5.260 -3.109 1.00 82.12 82 VAL A N 1
ATOM 644 C CA . VAL A 1 82 ? 11.127 4.541 -4.253 1.00 82.12 82 VAL A CA 1
ATOM 645 C C . VAL A 1 82 ? 9.911 3.711 -3.828 1.00 82.12 82 VAL A C 1
ATOM 647 O O . VAL A 1 82 ? 8.875 3.732 -4.496 1.00 82.12 82 VAL A O 1
ATOM 650 N N . VAL A 1 83 ? 10.009 3.007 -2.697 1.00 82.94 83 VAL A N 1
ATOM 651 C CA . VAL A 1 83 ? 8.899 2.214 -2.141 1.00 82.94 83 VAL A CA 1
ATOM 652 C C . VAL A 1 83 ? 7.736 3.123 -1.741 1.00 82.94 83 VAL A C 1
ATOM 654 O O . VAL A 1 83 ? 6.579 2.833 -2.053 1.00 82.94 83 VAL A O 1
ATOM 657 N N . GLU A 1 84 ? 8.030 4.238 -1.073 1.00 86.31 84 GLU A N 1
ATOM 658 C CA . GLU A 1 84 ? 7.022 5.209 -0.648 1.00 86.31 84 GLU A CA 1
ATOM 659 C C . GLU A 1 84 ? 6.315 5.854 -1.849 1.00 86.31 84 GLU A C 1
ATOM 661 O O . GLU A 1 84 ? 5.082 5.914 -1.855 1.00 86.31 84 GLU A O 1
ATOM 666 N N . ASN A 1 85 ? 7.057 6.218 -2.899 1.00 91.25 85 ASN A N 1
ATOM 667 C CA . ASN A 1 85 ? 6.505 6.733 -4.153 1.00 91.25 85 ASN A CA 1
ATOM 668 C C . ASN A 1 85 ? 5.614 5.688 -4.839 1.00 91.25 85 ASN A C 1
ATOM 670 O O . ASN A 1 85 ? 4.489 5.990 -5.235 1.00 91.25 85 ASN A O 1
ATOM 674 N N . TYR A 1 86 ? 6.049 4.426 -4.919 1.00 92.62 86 TYR A N 1
ATOM 675 C CA . TYR A 1 86 ? 5.227 3.356 -5.490 1.00 92.62 86 TYR A CA 1
ATOM 676 C C . TYR A 1 86 ? 3.870 3.240 -4.779 1.00 92.62 86 TYR A C 1
ATOM 678 O O . TYR A 1 86 ? 2.811 3.203 -5.415 1.00 92.62 86 TYR A O 1
ATOM 686 N N . PHE A 1 87 ? 3.883 3.212 -3.444 1.00 91.00 87 PHE A N 1
ATOM 687 C CA . PHE A 1 87 ? 2.653 3.130 -2.659 1.00 91.00 87 PHE A CA 1
ATOM 688 C C . PHE A 1 87 ? 1.800 4.393 -2.751 1.00 91.00 87 PHE A C 1
ATOM 690 O O . PHE A 1 87 ? 0.574 4.290 -2.676 1.00 91.00 87 PHE A O 1
ATOM 697 N N . GLY A 1 88 ? 2.422 5.555 -2.922 1.00 92.31 88 GLY A N 1
ATOM 698 C CA . GLY A 1 88 ? 1.748 6.802 -3.246 1.00 92.31 88 GLY A CA 1
ATOM 699 C C . GLY A 1 88 ? 0.938 6.699 -4.527 1.00 92.31 88 GLY A C 1
ATOM 700 O O . GLY A 1 88 ? -0.286 6.837 -4.494 1.00 92.31 88 GLY A O 1
ATOM 701 N N . ARG A 1 89 ? 1.598 6.330 -5.632 1.00 94.75 89 ARG A N 1
ATOM 702 C CA . ARG A 1 89 ? 0.948 6.127 -6.933 1.00 94.75 89 ARG A CA 1
ATOM 703 C C . ARG A 1 89 ? -0.179 5.098 -6.848 1.00 94.75 89 ARG A C 1
ATOM 705 O O . ARG A 1 89 ? -1.283 5.365 -7.316 1.00 94.75 89 ARG A O 1
ATOM 712 N N . LEU A 1 90 ? 0.064 3.951 -6.205 1.00 94.94 90 LEU A N 1
ATOM 713 C CA . LEU A 1 90 ? -0.936 2.890 -6.016 1.00 94.94 90 LEU A CA 1
ATOM 714 C C . LEU A 1 90 ? -2.207 3.419 -5.327 1.00 94.94 90 LEU A C 1
ATOM 716 O O . LEU A 1 90 ? -3.318 3.105 -5.745 1.00 94.94 90 LEU A O 1
ATOM 720 N N . LYS A 1 91 ? -2.063 4.222 -4.271 1.00 92.38 91 LYS A N 1
ATOM 721 C CA . LYS A 1 91 ? -3.202 4.744 -3.497 1.00 92.38 91 LYS A CA 1
ATOM 722 C C . LYS A 1 91 ? -3.923 5.883 -4.210 1.00 92.38 91 LYS A C 1
ATOM 724 O O . LYS A 1 91 ? -5.129 6.022 -4.032 1.00 92.38 91 LYS A O 1
ATOM 729 N N . THR A 1 92 ? -3.206 6.664 -5.014 1.00 92.88 92 THR A N 1
ATOM 730 C CA . THR A 1 92 ? -3.790 7.723 -5.847 1.00 92.88 92 THR A CA 1
ATOM 731 C C . THR A 1 92 ? -4.595 7.141 -7.007 1.00 92.88 92 THR A C 1
ATOM 733 O O . THR A 1 92 ? -5.688 7.622 -7.292 1.00 92.88 92 THR A O 1
ATOM 736 N N . LEU A 1 93 ? -4.095 6.082 -7.649 1.00 94.25 93 LEU A N 1
ATOM 737 C CA . LEU A 1 93 ? -4.792 5.425 -8.756 1.00 94.25 93 LEU A CA 1
ATOM 738 C C . LEU A 1 93 ? -5.997 4.600 -8.285 1.00 94.25 93 LEU A C 1
ATOM 740 O O . LEU A 1 93 ? -7.016 4.550 -8.973 1.00 94.25 93 LEU A O 1
ATOM 744 N N . TRP A 1 94 ? -5.898 3.946 -7.121 1.00 93.75 94 TRP A N 1
ATOM 745 C CA . TRP A 1 94 ? -6.868 2.932 -6.711 1.00 93.75 94 TRP A CA 1
ATOM 746 C C . TRP A 1 94 ? -7.437 3.192 -5.316 1.00 93.75 94 TRP A C 1
ATOM 748 O O . TRP A 1 94 ? -6.819 2.883 -4.295 1.00 93.75 94 TRP A O 1
ATOM 758 N N . ALA A 1 95 ? -8.694 3.644 -5.265 1.00 89.06 95 ALA A N 1
ATOM 759 C CA . ALA A 1 95 ? -9.417 3.873 -4.011 1.00 89.06 95 ALA A CA 1
ATOM 760 C C . ALA A 1 95 ? -9.478 2.622 -3.107 1.00 89.06 95 ALA A C 1
ATOM 762 O O . ALA A 1 95 ? -9.422 2.733 -1.885 1.00 89.06 95 ALA A O 1
ATOM 763 N N . VAL A 1 96 ? -9.520 1.419 -3.695 1.00 88.12 96 VAL A N 1
ATOM 764 C CA . VAL A 1 96 ? -9.514 0.143 -2.952 1.00 88.12 96 VAL A CA 1
ATOM 765 C C . VAL A 1 96 ? -8.214 -0.087 -2.164 1.00 88.12 96 VAL A C 1
ATOM 767 O O . VAL A 1 96 ? -8.237 -0.746 -1.127 1.00 88.12 96 VAL A O 1
ATOM 770 N N . CYS A 1 97 ? -7.095 0.479 -2.627 1.00 88.12 97 CYS A N 1
ATOM 771 C CA . CYS A 1 97 ? -5.797 0.451 -1.951 1.00 88.12 97 CYS A CA 1
ATOM 772 C C . CYS A 1 97 ? -5.618 1.635 -0.987 1.00 88.12 97 CYS A C 1
ATOM 774 O O . CYS A 1 97 ? -4.747 1.596 -0.118 1.00 88.12 97 CYS A O 1
ATOM 776 N N . GLY A 1 98 ? -6.418 2.689 -1.164 1.00 83.06 98 GLY A N 1
ATOM 777 C CA . GLY A 1 98 ? -6.348 3.937 -0.415 1.00 83.06 98 GLY A CA 1
ATOM 778 C C . GLY A 1 98 ? -7.265 4.013 0.802 1.00 83.06 98 GLY A C 1
ATOM 779 O O . GLY A 1 98 ? -7.141 4.976 1.545 1.00 83.06 98 GLY A O 1
ATOM 780 N N . ASP A 1 99 ? -8.160 3.053 1.039 1.00 82.38 99 ASP A N 1
ATOM 781 C CA . ASP A 1 99 ? -9.074 3.047 2.188 1.00 82.38 99 ASP A CA 1
ATOM 782 C C . ASP A 1 99 ? -9.278 1.643 2.775 1.00 82.38 99 ASP A C 1
ATOM 784 O O . ASP A 1 99 ? -8.855 0.626 2.226 1.00 82.38 99 ASP A O 1
ATOM 788 N N . ALA A 1 100 ? -9.939 1.572 3.936 1.00 82.25 100 ALA A N 1
ATOM 789 C CA . ALA A 1 100 ? -10.264 0.298 4.565 1.00 82.25 100 ALA A CA 1
ATOM 790 C C . ALA A 1 100 ? -11.197 -0.528 3.665 1.00 82.25 100 ALA A C 1
ATOM 792 O O . ALA A 1 100 ? -12.346 -0.145 3.436 1.00 82.25 100 ALA A O 1
ATOM 793 N N . TYR A 1 101 ? -10.720 -1.687 3.219 1.00 84.69 101 TYR A N 1
ATOM 794 C CA . TYR A 1 101 ? -11.486 -2.608 2.388 1.00 84.69 101 TYR A CA 1
ATOM 795 C C . TYR A 1 101 ? -12.716 -3.158 3.130 1.00 84.69 101 TYR A C 1
ATOM 797 O O . TYR A 1 101 ? -12.597 -3.742 4.210 1.00 84.69 101 TYR A O 1
ATOM 805 N N . ARG A 1 102 ? -13.912 -2.966 2.554 1.00 85.88 102 ARG A N 1
ATOM 806 C CA . ARG A 1 102 ? -15.207 -3.334 3.170 1.00 85.88 102 ARG A CA 1
ATOM 807 C C . ARG A 1 102 ? -15.893 -4.542 2.530 1.00 85.88 102 ARG A C 1
ATOM 809 O O . ARG A 1 102 ? -16.894 -5.012 3.063 1.00 85.88 102 ARG A O 1
ATOM 816 N N . TRP A 1 103 ? -15.393 -5.019 1.395 1.00 86.06 103 TRP A N 1
ATOM 817 C CA . TRP A 1 103 ? -16.021 -6.103 0.642 1.00 86.06 103 TRP A CA 1
ATOM 818 C C . TRP A 1 103 ? -15.552 -7.487 1.099 1.00 86.06 103 TRP A C 1
ATOM 820 O O . TRP A 1 103 ? -14.860 -7.653 2.107 1.00 86.06 103 TRP A O 1
ATOM 830 N N . ASN A 1 104 ? -15.975 -8.510 0.356 1.00 87.81 104 ASN A N 1
ATOM 831 C CA . ASN A 1 104 ? -15.625 -9.892 0.628 1.00 87.81 104 ASN A CA 1
ATOM 832 C C . ASN A 1 104 ? -14.104 -10.090 0.577 1.00 87.81 104 ASN A C 1
ATOM 834 O O . ASN A 1 104 ? -13.460 -9.815 -0.438 1.00 87.81 104 ASN A O 1
ATOM 838 N N . ARG A 1 105 ? -13.544 -10.609 1.675 1.00 85.44 105 ARG A N 1
ATOM 839 C CA . ARG A 1 105 ? -12.109 -10.883 1.821 1.00 85.44 105 ARG A CA 1
ATOM 840 C C . ARG A 1 105 ? -11.584 -11.879 0.793 1.00 85.44 105 ARG A C 1
ATOM 842 O O . ARG A 1 105 ? -10.438 -11.750 0.398 1.00 85.44 105 ARG A O 1
ATOM 849 N N . LYS A 1 106 ? -12.420 -12.810 0.315 1.00 88.62 106 LYS A N 1
ATOM 850 C CA . LYS A 1 106 ? -12.034 -13.782 -0.725 1.00 88.62 106 LYS A CA 1
ATOM 851 C C . LYS A 1 106 ? -11.584 -13.117 -2.030 1.00 88.62 106 LYS A C 1
ATOM 853 O O . LYS A 1 106 ? -10.807 -13.704 -2.766 1.00 88.62 106 LYS A O 1
ATOM 858 N N . ASN A 1 107 ? -12.056 -11.898 -2.293 1.00 90.12 107 ASN A N 1
ATOM 859 C CA . ASN A 1 107 ? -11.717 -11.155 -3.505 1.00 90.12 107 ASN A CA 1
ATOM 860 C C . ASN A 1 107 ? -10.567 -10.165 -3.284 1.00 90.12 107 ASN A C 1
ATOM 862 O O . ASN A 1 107 ? -10.123 -9.544 -4.244 1.00 90.12 107 ASN A O 1
ATOM 866 N N . TYR A 1 108 ? -10.110 -9.980 -2.039 1.00 90.06 108 TYR A N 1
ATOM 867 C CA . TYR A 1 108 ? -9.132 -8.944 -1.718 1.00 90.06 108 TYR A CA 1
ATOM 868 C C . TYR A 1 108 ? -7.817 -9.168 -2.459 1.00 90.06 108 TYR A C 1
ATOM 870 O O . TYR A 1 108 ? -7.339 -8.244 -3.107 1.00 90.06 108 TYR A O 1
ATOM 878 N N . ASP A 1 109 ? -7.285 -10.391 -2.419 1.00 91.31 109 ASP A N 1
ATOM 879 C CA . ASP A 1 109 ? -5.998 -10.714 -3.040 1.00 91.31 109 ASP A CA 1
ATOM 880 C C . ASP A 1 109 ? -6.020 -10.464 -4.542 1.00 91.31 109 ASP A C 1
ATOM 882 O O . ASP A 1 109 ? -5.180 -9.730 -5.051 1.00 91.31 109 ASP A O 1
ATOM 886 N N . VAL A 1 110 ? -7.039 -10.977 -5.237 1.00 93.12 110 VAL A N 1
ATOM 887 C CA . VAL A 1 110 ? -7.194 -10.789 -6.686 1.00 93.12 110 VAL A CA 1
ATOM 888 C C . VAL A 1 110 ? -7.309 -9.307 -7.042 1.00 93.12 110 VAL A C 1
ATOM 890 O O . VAL A 1 110 ? -6.643 -8.844 -7.967 1.00 93.12 110 VAL A O 1
ATOM 893 N N . LEU A 1 111 ? -8.115 -8.536 -6.306 1.00 93.38 111 LEU A N 1
ATOM 894 C CA . LEU A 1 111 ? -8.271 -7.103 -6.561 1.00 93.38 111 LEU A CA 1
ATOM 895 C C . LEU A 1 111 ? -6.972 -6.339 -6.294 1.00 93.38 111 LEU A C 1
ATOM 897 O O . LEU A 1 111 ? -6.541 -5.543 -7.125 1.00 93.38 111 LEU A O 1
ATOM 901 N N . PHE A 1 112 ? -6.325 -6.596 -5.160 1.00 93.00 112 PHE A N 1
ATOM 902 C CA . PHE A 1 112 ? -5.118 -5.886 -4.757 1.00 93.00 112 PHE A CA 1
ATOM 903 C C . PHE A 1 112 ? -3.925 -6.226 -5.662 1.00 93.00 112 PHE A C 1
ATOM 905 O O . PHE A 1 112 ? -3.212 -5.323 -6.098 1.00 93.00 112 PHE A O 1
ATOM 912 N N . GLN A 1 113 ? -3.746 -7.499 -6.021 1.00 94.00 113 GLN A N 1
ATOM 913 C CA . GLN A 1 113 ? -2.728 -7.936 -6.981 1.00 94.00 113 GLN A CA 1
ATOM 914 C C . GLN A 1 113 ? -2.971 -7.336 -8.369 1.00 94.00 113 GLN A C 1
ATOM 916 O O . GLN A 1 113 ? -2.019 -6.909 -9.021 1.00 94.00 113 GLN A O 1
ATOM 921 N N . THR A 1 114 ? -4.233 -7.223 -8.796 1.00 95.75 114 THR A N 1
ATOM 922 C CA . THR A 1 114 ? -4.588 -6.533 -10.044 1.00 95.75 114 THR A CA 1
ATOM 923 C C . THR A 1 114 ? -4.196 -5.055 -9.983 1.00 95.75 114 THR A C 1
ATOM 925 O O . THR A 1 114 ? -3.553 -4.561 -10.906 1.00 95.75 114 THR A O 1
ATOM 928 N N . CYS A 1 115 ? -4.490 -4.350 -8.884 1.00 95.88 115 CYS A N 1
ATOM 929 C CA . CYS A 1 115 ? -4.046 -2.964 -8.697 1.00 95.88 115 CYS A CA 1
ATOM 930 C C . CYS A 1 115 ? -2.518 -2.835 -8.759 1.00 95.88 115 CYS A C 1
ATOM 932 O O . CYS A 1 115 ? -2.011 -1.926 -9.407 1.00 95.88 115 CYS A O 1
ATOM 934 N N . VAL A 1 116 ? -1.774 -3.750 -8.130 1.00 95.19 116 VAL A N 1
ATOM 935 C CA . VAL A 1 116 ? -0.302 -3.786 -8.202 1.00 95.19 116 VAL A CA 1
ATOM 936 C C . VAL A 1 116 ? 0.176 -3.979 -9.646 1.00 95.19 116 VAL A C 1
ATOM 938 O O . VAL A 1 116 ? 1.006 -3.209 -10.126 1.00 95.19 116 VAL A O 1
ATOM 941 N N . ALA A 1 117 ? -0.384 -4.950 -10.370 1.00 95.56 117 ALA A N 1
ATOM 942 C CA . ALA A 1 117 ? -0.009 -5.229 -11.753 1.00 95.56 117 ALA A CA 1
ATOM 943 C C . ALA A 1 117 ? -0.299 -4.043 -12.689 1.00 95.56 117 ALA A C 1
ATOM 945 O O . ALA A 1 117 ? 0.553 -3.668 -13.495 1.00 95.56 117 ALA A O 1
ATOM 946 N N . ILE A 1 118 ? -1.466 -3.406 -12.563 1.00 96.69 118 ILE A N 1
ATOM 947 C CA . ILE A 1 118 ? -1.815 -2.248 -13.397 1.00 96.69 118 ILE A CA 1
ATOM 948 C C . ILE A 1 118 ? -0.983 -1.019 -13.003 1.00 96.69 118 ILE A C 1
ATOM 950 O O . ILE A 1 118 ? -0.583 -0.259 -13.881 1.00 96.69 118 ILE A O 1
ATOM 954 N N . THR A 1 119 ? -0.637 -0.838 -11.724 1.00 96.56 119 THR A N 1
ATOM 955 C CA . THR A 1 119 ? 0.297 0.223 -11.309 1.00 96.56 119 THR A CA 1
ATOM 956 C C . THR A 1 119 ? 1.664 0.054 -11.967 1.00 96.56 119 THR A C 1
ATOM 958 O O . THR A 1 119 ? 2.204 1.038 -12.463 1.00 96.56 119 THR A O 1
ATOM 961 N N . ASN A 1 120 ? 2.197 -1.168 -12.076 1.00 94.75 120 ASN A N 1
ATOM 962 C CA . ASN A 1 120 ? 3.426 -1.409 -12.844 1.00 94.75 120 ASN A CA 1
ATOM 963 C C . ASN A 1 120 ? 3.286 -0.974 -14.306 1.00 94.75 120 ASN A C 1
ATOM 965 O O . ASN A 1 120 ? 4.164 -0.298 -14.838 1.00 94.75 120 ASN A O 1
ATOM 969 N N . VAL A 1 121 ? 2.175 -1.328 -14.960 1.00 95.56 121 VAL A N 1
ATOM 970 C CA . VAL A 1 121 ? 1.908 -0.891 -16.339 1.00 95.56 121 VAL A CA 1
ATOM 971 C C . VAL A 1 121 ? 1.864 0.635 -16.414 1.00 95.56 121 VAL A C 1
ATOM 973 O O . VAL A 1 121 ? 2.494 1.221 -17.288 1.00 95.56 121 VAL A O 1
ATOM 976 N N . HIS A 1 122 ? 1.196 1.294 -15.468 1.00 96.38 122 HIS A N 1
ATOM 977 C CA . HIS A 1 122 ? 1.140 2.750 -15.411 1.00 96.38 122 HIS A CA 1
ATOM 978 C C . HIS A 1 122 ? 2.528 3.376 -15.223 1.00 96.38 122 HIS A C 1
ATOM 980 O O . HIS A 1 122 ? 2.829 4.368 -15.883 1.00 96.38 122 HIS A O 1
ATOM 986 N N . ILE A 1 123 ? 3.372 2.818 -14.350 1.00 93.75 123 ILE A N 1
ATOM 987 C CA . ILE A 1 123 ? 4.740 3.302 -14.092 1.00 93.75 123 ILE A CA 1
ATOM 988 C C . ILE A 1 123 ? 5.614 3.180 -15.338 1.00 93.75 123 ILE A C 1
ATOM 990 O O . ILE A 1 123 ? 6.409 4.071 -15.619 1.00 93.75 123 ILE A O 1
ATOM 994 N N . ARG A 1 124 ? 5.420 2.124 -16.137 1.00 92.50 124 ARG A N 1
ATOM 995 C CA . ARG A 1 124 ? 6.134 1.949 -17.407 1.00 92.50 124 ARG A CA 1
ATOM 996 C C . ARG A 1 124 ? 5.910 3.110 -18.378 1.00 92.50 124 ARG A C 1
ATOM 998 O O . ARG A 1 124 ? 6.822 3.443 -19.126 1.00 92.50 124 ARG A O 1
ATOM 1005 N N . PHE A 1 125 ? 4.715 3.696 -18.378 1.00 93.94 125 PHE A N 1
ATOM 1006 C CA . PHE A 1 125 ? 4.379 4.837 -19.235 1.00 93.94 125 PHE A CA 1
ATOM 1007 C C . PHE A 1 125 ? 4.570 6.190 -18.541 1.00 93.94 125 PHE A C 1
ATOM 1009 O O . PHE A 1 125 ? 4.790 7.189 -19.213 1.00 93.94 125 PHE A O 1
ATOM 1016 N N . ASN A 1 126 ? 4.497 6.222 -17.210 1.00 92.94 126 ASN A N 1
ATOM 1017 C CA . ASN A 1 126 ? 4.573 7.431 -16.397 1.00 92.94 126 ASN A CA 1
ATOM 1018 C C . ASN A 1 126 ? 5.449 7.137 -15.173 1.00 92.94 126 ASN A C 1
ATOM 1020 O O . ASN A 1 126 ? 4.900 6.679 -14.155 1.00 92.94 126 ASN A O 1
ATOM 1024 N N . PRO A 1 127 ? 6.775 7.359 -15.272 1.00 91.50 127 PRO A N 1
ATOM 1025 C CA . PRO A 1 127 ? 7.722 7.068 -14.201 1.00 91.50 127 PRO A CA 1
ATOM 1026 C C . PRO A 1 127 ? 7.292 7.624 -12.836 1.00 91.50 127 PRO A C 1
ATOM 1028 O O . PRO A 1 127 ? 6.449 8.518 -12.730 1.00 91.50 127 PRO A O 1
ATOM 1031 N N . LEU A 1 128 ? 7.835 7.053 -11.762 1.00 90.50 128 LEU A N 1
ATOM 1032 C CA . LEU A 1 128 ? 7.568 7.551 -10.413 1.00 90.50 128 LEU A CA 1
ATOM 1033 C C . LEU A 1 128 ? 8.194 8.935 -10.221 1.00 90.50 128 LEU A C 1
ATOM 1035 O O . LEU A 1 128 ? 9.325 9.173 -10.646 1.00 90.50 128 LEU A O 1
ATOM 1039 N N . HIS A 1 129 ? 7.467 9.814 -9.537 1.00 87.94 129 HIS A N 1
ATOM 1040 C CA . HIS A 1 129 ? 7.899 11.169 -9.214 1.00 87.94 129 HIS A CA 1
ATOM 1041 C C . HIS A 1 129 ? 7.862 11.410 -7.698 1.00 87.94 129 HIS A C 1
ATOM 1043 O O . HIS A 1 129 ? 7.339 10.594 -6.937 1.00 87.94 129 HIS A O 1
ATOM 1049 N N .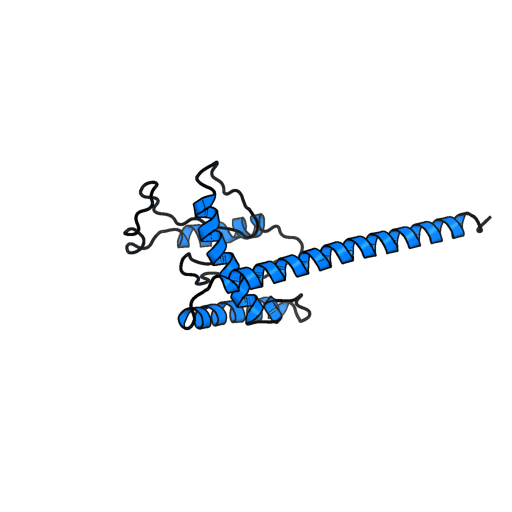 ALA A 1 130 ? 8.449 12.517 -7.240 1.00 84.19 130 ALA A N 1
ATOM 1050 C CA . ALA A 1 130 ? 8.526 12.842 -5.814 1.00 84.19 130 ALA A CA 1
ATOM 1051 C C . ALA A 1 130 ? 7.139 13.110 -5.199 1.00 84.19 130 ALA A C 1
ATOM 1053 O O . ALA A 1 130 ? 6.891 12.756 -4.048 1.00 84.19 130 ALA A O 1
ATOM 1054 N N . GLU A 1 131 ? 6.210 13.645 -5.991 1.00 90.00 131 GLU A N 1
ATOM 1055 C CA . GLU A 1 131 ? 4.829 13.945 -5.601 1.00 90.00 131 GLU A CA 1
ATOM 1056 C C . GLU A 1 131 ? 4.047 12.676 -5.230 1.00 90.00 131 GLU A C 1
ATOM 1058 O O . GLU A 1 131 ? 3.099 12.722 -4.441 1.00 90.00 131 GLU A O 1
ATOM 1063 N N . ASP A 1 132 ? 4.449 11.518 -5.764 1.00 91.50 132 ASP A N 1
ATOM 1064 C CA . ASP A 1 132 ? 3.881 10.245 -5.340 1.00 91.50 132 ASP A CA 1
ATOM 1065 C C . ASP A 1 132 ? 4.206 9.978 -3.859 1.00 91.50 132 ASP A C 1
ATOM 1067 O O . ASP A 1 132 ? 3.338 9.565 -3.086 1.00 91.50 132 ASP A O 1
ATOM 1071 N N . GLY A 1 133 ? 5.430 10.285 -3.423 1.00 87.12 133 GLY A N 1
ATOM 1072 C CA . GLY A 1 133 ? 5.834 10.210 -2.020 1.00 87.12 133 GLY A CA 1
ATOM 1073 C C . GLY A 1 133 ? 4.996 11.127 -1.132 1.00 87.12 133 GLY A C 1
ATOM 1074 O O . GLY A 1 133 ? 4.503 10.693 -0.086 1.00 87.12 133 GLY A O 1
ATOM 1075 N N . ASP A 1 134 ? 4.726 12.352 -1.586 1.00 89.06 134 ASP A N 1
ATOM 1076 C CA . ASP A 1 134 ? 3.861 13.300 -0.875 1.00 89.06 134 ASP A CA 1
ATOM 1077 C C . ASP A 1 134 ? 2.438 12.759 -0.701 1.00 89.06 134 ASP A C 1
ATOM 1079 O O . ASP A 1 134 ? 1.862 12.844 0.391 1.00 89.06 134 ASP A O 1
ATOM 1083 N N . ALA A 1 135 ? 1.873 12.134 -1.738 1.00 88.88 135 ALA A N 1
ATOM 1084 C CA . ALA A 1 135 ? 0.569 11.482 -1.651 1.00 88.88 135 ALA A CA 1
ATOM 1085 C C . ALA A 1 135 ? 0.566 10.357 -0.598 1.00 88.88 135 ALA A C 1
ATOM 1087 O O . ALA A 1 135 ? -0.384 10.220 0.186 1.00 88.88 135 ALA A O 1
ATOM 1088 N N . ASN A 1 136 ? 1.651 9.579 -0.513 1.00 88.00 136 ASN A N 1
ATOM 1089 C CA . ASN A 1 136 ? 1.804 8.553 0.514 1.00 88.00 136 ASN A CA 1
ATOM 1090 C C . ASN A 1 136 ? 1.907 9.155 1.927 1.00 88.00 136 ASN A C 1
ATOM 1092 O O . ASN A 1 136 ? 1.262 8.661 2.857 1.00 88.00 136 ASN A O 1
ATOM 1096 N N . ILE A 1 137 ? 2.655 10.247 2.096 1.00 88.19 137 ILE A N 1
ATOM 1097 C CA . ILE A 1 137 ? 2.775 10.971 3.370 1.00 88.19 137 ILE A CA 1
ATOM 1098 C C . ILE A 1 137 ? 1.406 11.493 3.820 1.00 88.19 137 ILE A C 1
ATOM 1100 O O . ILE A 1 137 ? 0.996 11.266 4.963 1.00 88.19 137 ILE A O 1
ATOM 1104 N N . GLN A 1 138 ? 0.656 12.135 2.922 1.00 89.50 138 GLN A N 1
ATOM 1105 C CA . GLN A 1 138 ? -0.699 12.618 3.203 1.00 89.50 138 GLN A CA 1
ATOM 1106 C C . GLN A 1 138 ? -1.624 11.475 3.642 1.00 89.50 138 GLN A C 1
ATOM 1108 O O . GLN A 1 138 ? -2.367 11.606 4.622 1.00 89.50 138 GLN A O 1
ATOM 1113 N N . TYR A 1 139 ? -1.539 10.323 2.974 1.00 87.56 139 TYR A N 1
ATOM 1114 C CA . TYR A 1 139 ? -2.274 9.119 3.352 1.00 87.56 139 TYR A CA 1
ATOM 1115 C C . TYR A 1 139 ? -1.915 8.626 4.764 1.00 87.56 139 TYR A C 1
ATOM 1117 O O . TYR A 1 139 ? -2.808 8.400 5.588 1.00 87.56 139 TYR A O 1
ATOM 1125 N N . VAL A 1 140 ? -0.624 8.492 5.080 1.00 86.88 140 VAL A N 1
ATOM 1126 C CA . VAL A 1 140 ? -0.159 8.043 6.405 1.00 86.88 140 VAL A CA 1
ATOM 1127 C C . VAL A 1 140 ? -0.608 9.014 7.499 1.00 86.88 140 VAL A C 1
ATOM 1129 O O . VAL A 1 140 ? -1.103 8.582 8.544 1.00 86.88 140 VAL A O 1
ATOM 1132 N N . ASN A 1 141 ? -0.520 10.320 7.249 1.00 90.50 141 ASN A N 1
ATOM 1133 C CA . ASN A 1 141 ? -0.983 11.349 8.178 1.00 90.50 141 ASN A CA 1
ATOM 1134 C C . ASN A 1 141 ? -2.489 11.237 8.447 1.00 90.50 141 ASN A C 1
ATOM 1136 O O . ASN A 1 141 ? -2.918 11.280 9.606 1.00 90.50 141 ASN A O 1
ATOM 1140 N N . ARG A 1 142 ? -3.293 10.995 7.404 1.00 90.75 142 ARG A N 1
ATOM 1141 C CA . ARG A 1 142 ? -4.735 10.742 7.537 1.00 90.75 142 ARG A CA 1
ATOM 1142 C C . ARG A 1 142 ? -5.018 9.519 8.411 1.00 90.75 142 ARG A C 1
ATOM 1144 O O . ARG A 1 142 ? -5.870 9.587 9.300 1.00 90.75 142 ARG A O 1
ATOM 1151 N N . LEU A 1 143 ? -4.299 8.413 8.205 1.00 86.88 143 LEU A N 1
ATOM 1152 C CA . LEU A 1 143 ? -4.452 7.201 9.018 1.00 86.88 143 LEU A CA 1
ATOM 1153 C C . LEU A 1 143 ? -4.092 7.432 10.487 1.00 86.88 143 LEU A C 1
ATOM 1155 O O . LEU A 1 143 ? -4.842 7.010 11.372 1.00 86.88 143 LEU A O 1
ATOM 1159 N N . ASN A 1 144 ? -2.988 8.132 10.750 1.00 88.88 144 ASN A N 1
ATOM 1160 C CA . ASN A 1 144 ? -2.578 8.487 12.106 1.00 88.88 144 ASN A CA 1
ATOM 1161 C C . ASN A 1 144 ? -3.663 9.326 12.798 1.00 88.88 144 ASN A C 1
ATOM 1163 O O . ASN A 1 144 ? -4.060 9.016 13.923 1.00 88.88 144 ASN A O 1
ATOM 1167 N N . ALA A 1 145 ? -4.224 10.324 12.107 1.00 92.00 145 ALA A N 1
ATOM 1168 C CA . ALA A 1 145 ? -5.314 11.148 12.629 1.00 92.00 145 ALA A CA 1
ATOM 1169 C C . ALA A 1 145 ? -6.572 10.320 12.958 1.00 92.00 145 ALA A C 1
ATOM 1171 O O . ALA A 1 145 ? -7.165 10.477 14.031 1.00 92.00 145 ALA A O 1
ATOM 1172 N N . ILE A 1 146 ? -6.957 9.385 12.082 1.00 89.75 146 ILE A N 1
ATOM 1173 C CA . ILE A 1 146 ? -8.073 8.455 12.326 1.00 89.75 146 ILE A CA 1
ATOM 1174 C C . ILE A 1 146 ? -7.788 7.569 13.547 1.00 89.75 146 ILE A C 1
ATOM 1176 O O . ILE A 1 146 ? -8.672 7.374 14.387 1.00 89.75 146 ILE A O 1
ATOM 1180 N N . GLY A 1 147 ? -6.567 7.042 13.668 1.00 89.69 147 GLY A N 1
ATOM 1181 C CA . GLY A 1 147 ? -6.136 6.229 14.805 1.00 89.69 147 GLY A CA 1
ATOM 1182 C C . GLY A 1 147 ? -6.233 6.990 16.128 1.00 89.69 147 GLY A C 1
ATOM 1183 O O . GLY A 1 147 ? -6.864 6.512 17.076 1.00 89.69 147 GLY A O 1
ATOM 1184 N N . LEU A 1 148 ? -5.704 8.215 16.171 1.00 93.62 148 LEU A N 1
ATOM 1185 C CA . LEU A 1 148 ? -5.779 9.097 17.338 1.00 93.62 148 LEU A CA 1
ATOM 1186 C C . LEU A 1 148 ? -7.229 9.416 17.723 1.00 93.62 148 LEU A C 1
ATOM 1188 O O . LEU A 1 148 ? -7.587 9.347 18.904 1.00 93.62 148 LEU A O 1
ATOM 1192 N N . LYS A 1 149 ? -8.090 9.695 16.736 1.00 95.12 149 LYS A N 1
ATOM 1193 C CA . LYS A 1 149 ? -9.523 9.927 16.963 1.00 95.12 149 LYS A CA 1
ATOM 1194 C C . LYS A 1 149 ? -10.197 8.702 17.588 1.00 95.12 149 LYS A C 1
ATOM 1196 O O . LYS A 1 149 ? -10.855 8.837 18.617 1.00 95.12 149 LYS A O 1
ATOM 1201 N N . LYS A 1 150 ? -9.962 7.500 17.048 1.00 93.00 150 LYS A N 1
ATOM 1202 C CA . LYS A 1 150 ? -10.505 6.241 17.597 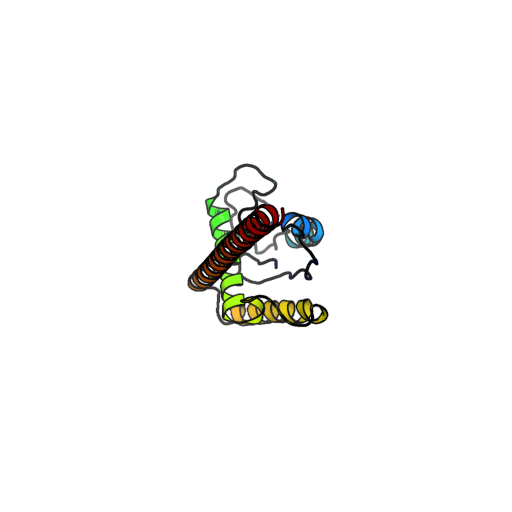1.00 93.00 150 LYS A CA 1
ATOM 1203 C C . LYS A 1 150 ? -10.074 6.004 19.047 1.00 93.00 150 LYS A C 1
ATOM 1205 O O . LYS A 1 150 ? -10.894 5.600 19.871 1.00 93.00 150 LYS A O 1
ATOM 1210 N N . ILE A 1 151 ? -8.810 6.276 19.382 1.00 93.81 151 ILE A N 1
ATOM 1211 C CA . ILE A 1 151 ? -8.303 6.161 20.759 1.00 93.81 151 ILE A CA 1
ATOM 1212 C C . ILE A 1 151 ? -9.034 7.140 21.685 1.00 93.81 151 ILE A C 1
ATOM 1214 O O . ILE A 1 151 ? -9.471 6.753 22.772 1.00 93.81 151 ILE A O 1
ATOM 1218 N N . LYS A 1 152 ? -9.199 8.397 21.258 1.00 95.69 152 LYS A N 1
ATOM 1219 C CA . LYS A 1 152 ? -9.916 9.429 22.021 1.00 95.69 152 LYS A CA 1
ATOM 1220 C C . LYS A 1 152 ? -11.374 9.037 22.265 1.00 95.69 152 LYS A C 1
ATOM 1222 O O . LYS A 1 152 ? -11.845 9.125 23.399 1.00 95.69 152 LYS A O 1
ATOM 1227 N N . ASP A 1 153 ? -12.062 8.552 21.238 1.00 95.69 153 ASP A N 1
ATOM 1228 C CA . ASP A 1 153 ? -13.464 8.138 21.330 1.00 95.69 153 ASP A CA 1
ATOM 1229 C C . ASP A 1 153 ? -13.632 6.919 22.249 1.00 95.69 153 ASP A C 1
ATOM 1231 O O . ASP A 1 153 ? -14.520 6.905 23.105 1.00 95.69 153 ASP A O 1
ATOM 1235 N N . LYS A 1 154 ? -12.712 5.944 22.182 1.00 95.44 154 LYS A N 1
ATOM 1236 C CA . LYS A 1 154 ? -12.669 4.805 23.114 1.00 95.44 154 LYS A CA 1
ATOM 1237 C C . LYS A 1 154 ? -12.488 5.264 24.564 1.00 95.44 154 LYS A C 1
ATOM 1239 O O . LYS A 1 154 ? -13.211 4.792 25.441 1.00 95.44 154 LYS A O 1
ATOM 1244 N N . LYS A 1 155 ? -11.571 6.206 24.826 1.00 95.44 155 LYS A N 1
ATOM 1245 C CA . LYS A 1 155 ? -11.358 6.772 26.173 1.00 95.44 155 LYS A CA 1
ATOM 1246 C C . LYS A 1 155 ? -12.619 7.463 26.702 1.00 95.44 155 LYS A C 1
ATOM 1248 O O . LYS A 1 155 ? -13.012 7.208 27.841 1.00 95.44 155 LYS A O 1
ATOM 1253 N N . LYS A 1 156 ? -13.292 8.270 25.872 1.00 96.19 156 LYS A N 1
ATOM 1254 C CA . LYS A 1 156 ? -14.562 8.930 26.226 1.00 96.19 156 LYS A CA 1
ATOM 1255 C C . LYS A 1 156 ? -15.669 7.923 26.540 1.00 96.19 156 LYS A C 1
ATOM 1257 O O . LYS A 1 156 ? -16.353 8.060 27.552 1.00 96.19 156 LYS A O 1
ATOM 1262 N N . ALA A 1 157 ? -15.827 6.891 25.711 1.00 95.31 157 ALA A N 1
ATOM 1263 C CA . ALA A 1 157 ? -16.821 5.843 25.934 1.00 95.31 157 ALA A CA 1
ATOM 1264 C C . ALA A 1 157 ? -16.572 5.091 27.253 1.00 95.31 157 ALA A C 1
ATOM 1266 O O . ALA A 1 157 ? -17.503 4.872 28.029 1.00 95.31 157 ALA A O 1
ATOM 1267 N N . GLN A 1 158 ? -15.310 4.761 27.548 1.00 94.94 158 GLN A N 1
ATOM 1268 C CA . GLN A 1 158 ? -14.920 4.131 28.811 1.00 94.94 158 GLN A CA 1
ATOM 1269 C C . GLN A 1 158 ? -15.190 5.031 30.020 1.00 94.94 158 GLN A C 1
ATOM 1271 O O . GLN A 1 158 ? -15.669 4.545 31.043 1.00 94.94 158 GLN A O 1
ATOM 1276 N N . GLN A 1 159 ? -14.911 6.331 29.918 1.00 94.75 159 GLN A N 1
ATOM 1277 C CA . GLN A 1 159 ? -15.214 7.286 30.982 1.00 94.75 159 GLN A CA 1
ATOM 1278 C C . GLN A 1 159 ? -16.719 7.357 31.254 1.00 94.75 159 GLN A C 1
ATOM 1280 O O . GLN A 1 159 ? -17.136 7.131 32.388 1.00 94.75 159 GLN A O 1
ATOM 1285 N N . LYS A 1 160 ? -17.530 7.541 30.206 1.00 96.00 160 LYS A N 1
ATOM 1286 C CA . LYS A 1 160 ? -18.995 7.569 30.312 1.00 96.00 160 LYS A CA 1
ATOM 1287 C C . LYS A 1 160 ? -19.549 6.281 30.926 1.00 96.00 160 LYS A C 1
ATOM 1289 O O . LYS A 1 160 ? -20.472 6.317 31.736 1.00 96.00 160 LYS A O 1
ATOM 1294 N N . TYR A 1 161 ? -18.984 5.129 30.561 1.00 94.25 161 TYR A N 1
ATOM 1295 C CA . TYR A 1 161 ? -19.347 3.845 31.159 1.00 94.25 161 TYR A CA 1
ATOM 1296 C C . TYR A 1 161 ? -19.002 3.782 32.655 1.00 94.25 161 TYR A C 1
ATOM 1298 O O . TYR A 1 161 ? -19.835 3.349 33.452 1.00 94.25 161 TYR A O 1
ATOM 1306 N N . ARG A 1 162 ? -17.806 4.238 33.056 1.00 94.06 162 ARG A N 1
ATOM 1307 C CA . ARG A 1 162 ? -17.389 4.286 34.468 1.00 94.06 162 ARG A CA 1
ATOM 1308 C C . ARG A 1 162 ? -18.283 5.206 35.296 1.00 94.06 162 ARG A C 1
ATOM 1310 O O . ARG A 1 162 ? -18.683 4.813 36.385 1.00 94.06 162 ARG A O 1
ATOM 1317 N N . GLU A 1 163 ? -18.634 6.379 34.777 1.00 94.81 163 GLU A N 1
ATOM 1318 C CA . GLU A 1 163 ? -19.539 7.330 35.438 1.00 94.81 163 GLU A CA 1
ATOM 1319 C C . GLU A 1 163 ? -20.934 6.726 35.634 1.00 94.81 163 GLU A C 1
ATOM 1321 O O . GLU A 1 163 ? -21.412 6.654 36.763 1.00 94.81 163 GLU A O 1
ATOM 1326 N N . LYS A 1 164 ? -21.533 6.163 34.575 1.00 93.31 164 LYS A N 1
ATOM 1327 C CA . LYS A 1 164 ? -22.817 5.442 34.669 1.00 93.31 164 LYS A CA 1
ATOM 1328 C C . LYS A 1 164 ? -22.764 4.243 35.619 1.00 93.31 164 LYS A C 1
ATOM 1330 O O . LYS A 1 164 ? -23.763 3.870 36.225 1.00 93.31 164 LYS A O 1
ATOM 1335 N N . ARG A 1 165 ? -21.618 3.566 35.724 1.00 91.44 165 ARG A N 1
ATOM 1336 C CA . ARG A 1 165 ? -21.439 2.476 36.689 1.00 91.44 165 ARG A CA 1
ATOM 1337 C C . ARG A 1 165 ? -21.400 3.002 38.120 1.00 91.44 165 ARG A C 1
ATOM 1339 O O . ARG A 1 165 ? -22.052 2.396 38.957 1.00 91.44 165 ARG A O 1
ATOM 1346 N N . LYS A 1 166 ? -20.694 4.106 38.380 1.00 93.00 166 LYS A N 1
ATOM 1347 C CA . LYS A 1 166 ? -20.660 4.739 39.705 1.00 93.00 166 LYS A CA 1
ATOM 1348 C C . LYS A 1 166 ? -22.056 5.165 40.149 1.00 93.00 166 LYS A C 1
ATOM 1350 O O . LYS A 1 166 ? -22.455 4.775 41.234 1.00 93.00 166 LYS A O 1
ATOM 1355 N N . THR A 1 167 ? -22.822 5.848 39.296 1.00 90.00 167 THR A N 1
ATOM 1356 C CA . THR A 1 167 ? -24.177 6.298 39.657 1.00 90.00 167 THR A CA 1
ATOM 1357 C C . THR A 1 167 ? -25.112 5.138 40.008 1.00 90.00 167 THR A C 1
ATOM 1359 O O . THR A 1 167 ? -25.823 5.201 41.002 1.00 90.00 167 THR A O 1
ATOM 1362 N N . ARG A 1 168 ? -25.075 4.028 39.258 1.00 89.31 168 ARG A N 1
ATOM 1363 C CA . ARG A 1 168 ? -25.875 2.830 39.590 1.00 89.31 168 ARG A CA 1
ATOM 1364 C C . ARG A 1 168 ? -25.505 2.204 40.935 1.00 89.31 168 ARG A C 1
ATOM 1366 O O . ARG A 1 168 ? -26.368 1.633 41.580 1.00 89.31 168 ARG A O 1
ATOM 1373 N N . LEU A 1 169 ? -24.235 2.283 41.330 1.00 87.88 169 LEU A N 1
ATOM 1374 C CA . LEU A 1 169 ? -23.758 1.739 42.603 1.00 87.88 169 LEU A CA 1
ATOM 1375 C C . LEU A 1 169 ? -24.055 2.671 43.785 1.00 87.88 169 LEU A C 1
ATOM 1377 O O . LEU A 1 169 ? -24.185 2.189 44.900 1.00 87.88 169 LEU A O 1
ATOM 1381 N N . THR A 1 170 ? -24.160 3.984 43.559 1.00 81.94 170 THR A N 1
ATOM 1382 C CA . THR A 1 170 ? -24.450 4.965 44.619 1.00 81.94 170 THR A CA 1
ATOM 1383 C C . THR A 1 170 ? -25.941 5.143 44.894 1.00 81.94 170 THR A C 1
ATOM 1385 O O . THR A 1 170 ? -26.296 5.466 46.016 1.00 81.94 170 THR A O 1
ATOM 1388 N N . PHE A 1 171 ? -26.805 4.952 43.891 1.00 68.69 171 PHE A N 1
ATOM 1389 C CA . PHE A 1 171 ? -28.268 5.092 44.013 1.00 68.69 171 PHE A CA 1
ATOM 1390 C C . PHE A 1 171 ? -29.011 3.743 44.083 1.00 68.69 171 PHE A C 1
ATOM 1392 O O . PHE A 1 171 ? -30.229 3.708 43.947 1.00 68.69 171 PHE A O 1
ATOM 1399 N N . GLY A 1 172 ? -28.280 2.633 44.214 1.00 59.34 172 GLY A N 1
ATOM 1400 C CA . GLY A 1 172 ? -28.825 1.272 44.283 1.00 59.34 172 GLY A CA 1
ATOM 1401 C C . GLY A 1 172 ? -28.896 0.672 45.693 1.00 59.34 172 GLY A C 1
ATOM 1402 O O . GLY A 1 172 ? -29.083 -0.538 45.784 1.00 59.34 172 GLY A O 1
ATOM 1403 N N . ASN A 1 173 ? -28.717 1.485 46.742 1.00 47.97 173 ASN A N 1
ATOM 1404 C CA . ASN A 1 173 ? -28.947 1.136 48.151 1.00 47.97 173 ASN A CA 1
ATOM 1405 C C . ASN A 1 173 ? -30.141 1.923 48.686 1.00 47.97 173 ASN A C 1
ATOM 1407 O O . ASN A 1 173 ? -30.155 3.153 48.445 1.00 47.97 173 ASN A O 1
#

Organism: Aphanomyces astaci (NCBI:txid112090)